Protein AF-A0A2P5KAS0-F1 (afdb_monomer_lite)

Sequence (82 aa):
MNIETLWCKEVEITPIATGETLTWFTVRAGYIFIADRGFANCNGVNHVLDRGGDVVLCLELRNLPLMSETGEPFNQLAVSVP

Organism: NCBI:txid417203

Foldseek 3Di:
DDPVPDDDDDDDDDDPVPFDELLVDDEAAAAEAEEEQSHQAPVRQCSRVVRNYHYDYNDDCVRHFDADPVRHGDDPDPPPDD

Structure (mmCIF, N/CA/C/O backbone):
data_AF-A0A2P5KAS0-F1
#
_entry.id   AF-A0A2P5KAS0-F1
#
loop_
_atom_site.group_PDB
_atom_site.id
_atom_site.type_symbol
_atom_site.label_atom_id
_atom_site.label_alt_id
_atom_site.label_comp_id
_atom_site.label_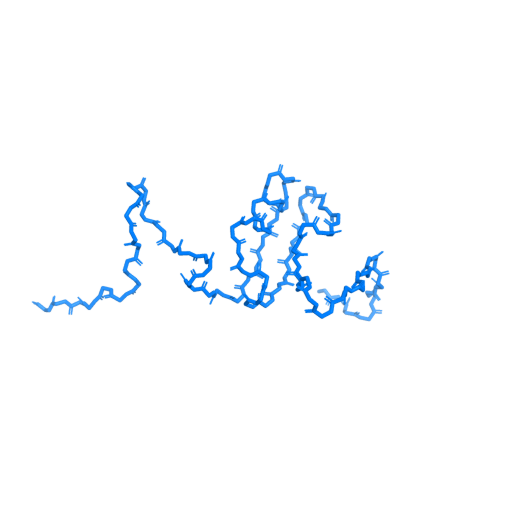asym_id
_atom_site.label_entity_id
_atom_site.label_seq_id
_atom_site.pdbx_PDB_ins_code
_atom_site.Cartn_x
_atom_site.Cartn_y
_atom_site.Cartn_z
_atom_site.occupancy
_atom_site.B_iso_or_equiv
_atom_site.auth_seq_id
_atom_site.auth_comp_id
_atom_site.auth_asym_id
_atom_site.auth_atom_id
_atom_site.pdbx_PDB_model_num
ATOM 1 N N . MET A 1 1 ? -1.042 -21.470 -3.660 1.00 71.94 1 MET A N 1
ATOM 2 C CA . MET A 1 1 ? -0.613 -20.572 -4.753 1.00 71.94 1 MET A CA 1
ATOM 3 C C . MET A 1 1 ? 0.657 -21.159 -5.351 1.00 71.94 1 MET A C 1
ATOM 5 O O . MET A 1 1 ? 1.574 -21.412 -4.583 1.00 71.94 1 MET A O 1
ATOM 9 N N . ASN A 1 2 ? 0.688 -21.465 -6.652 1.00 88.44 2 ASN A N 1
ATOM 10 C CA . ASN A 1 2 ? 1.921 -21.889 -7.324 1.00 88.44 2 ASN A CA 1
ATOM 11 C C . ASN A 1 2 ? 2.662 -20.627 -7.796 1.00 88.44 2 ASN A C 1
ATOM 13 O O . ASN A 1 2 ? 2.103 -19.846 -8.562 1.00 88.44 2 ASN A O 1
ATOM 17 N N . ILE A 1 3 ? 3.875 -20.392 -7.295 1.00 85.81 3 ILE A N 1
ATOM 18 C CA . ILE A 1 3 ? 4.641 -19.182 -7.616 1.00 85.81 3 ILE A CA 1
ATOM 19 C C . ILE A 1 3 ? 5.272 -19.242 -9.016 1.00 85.81 3 ILE A C 1
ATOM 21 O O . ILE A 1 3 ? 5.477 -18.206 -9.638 1.00 85.81 3 ILE A O 1
ATOM 25 N N . GLU A 1 4 ? 5.499 -20.443 -9.556 1.00 93.88 4 GLU A N 1
ATOM 26 C CA . GLU A 1 4 ? 6.095 -20.649 -10.886 1.00 93.88 4 GLU A CA 1
ATOM 27 C C . GLU A 1 4 ? 5.163 -20.216 -12.023 1.00 93.88 4 GLU A C 1
ATOM 29 O O . GLU A 1 4 ? 5.604 -19.973 -13.141 1.00 93.88 4 GLU A O 1
ATOM 34 N N . THR A 1 5 ? 3.863 -20.102 -11.742 1.00 93.44 5 THR A N 1
ATOM 35 C CA . THR A 1 5 ? 2.862 -19.646 -12.715 1.00 93.44 5 THR A CA 1
ATOM 36 C C . THR A 1 5 ? 2.696 -18.127 -12.740 1.00 93.44 5 THR A C 1
ATOM 38 O O . THR A 1 5 ? 1.833 -17.618 -13.457 1.00 93.44 5 THR A O 1
ATOM 41 N N . LEU A 1 6 ? 3.459 -17.389 -11.927 1.00 90.44 6 LEU A N 1
ATOM 42 C CA . LEU A 1 6 ? 3.403 -15.932 -11.918 1.00 90.44 6 LEU A CA 1
ATOM 43 C C . LEU A 1 6 ? 4.125 -15.345 -13.128 1.00 90.44 6 LEU A C 1
ATOM 45 O O . LEU A 1 6 ? 5.153 -15.840 -13.579 1.00 90.44 6 LEU A O 1
ATOM 49 N N . TRP A 1 7 ? 3.594 -14.234 -13.615 1.00 92.81 7 TRP A N 1
ATOM 50 C CA . TRP A 1 7 ? 4.203 -13.425 -14.658 1.00 92.81 7 TRP A CA 1
ATOM 51 C C . TRP A 1 7 ? 4.062 -11.951 -14.284 1.00 92.81 7 TRP A C 1
ATOM 53 O O . TRP A 1 7 ? 3.131 -11.559 -13.575 1.00 92.81 7 TRP A O 1
ATOM 63 N N . CYS A 1 8 ? 5.017 -11.136 -14.727 1.00 93.38 8 CYS A N 1
ATOM 64 C CA . CYS A 1 8 ? 4.996 -9.701 -14.470 1.00 93.38 8 CYS A CA 1
ATOM 65 C C . CYS A 1 8 ? 3.841 -9.058 -15.241 1.00 93.38 8 CYS A C 1
ATOM 67 O O . CYS A 1 8 ? 3.783 -9.157 -16.466 1.00 93.38 8 CYS A O 1
ATOM 69 N N . LYS A 1 9 ? 2.929 -8.407 -14.517 1.00 92.38 9 LYS A N 1
ATOM 70 C CA . LYS A 1 9 ? 1.763 -7.747 -15.106 1.00 92.38 9 LYS A CA 1
ATOM 71 C C . LYS A 1 9 ? 2.016 -6.277 -15.422 1.00 92.38 9 LYS A C 1
ATOM 73 O O . LYS A 1 9 ? 1.675 -5.826 -16.508 1.00 92.38 9 LYS A O 1
ATOM 78 N N . GLU A 1 10 ? 2.608 -5.565 -14.471 1.00 95.62 10 GLU A N 1
ATOM 79 C CA . GLU A 1 10 ? 2.920 -4.138 -14.532 1.00 95.62 10 GLU A CA 1
ATOM 80 C C . GLU A 1 10 ? 4.294 -3.921 -13.890 1.00 95.62 10 GLU A C 1
ATOM 82 O O . GLU A 1 10 ? 4.658 -4.620 -12.939 1.00 95.62 10 GLU A O 1
ATOM 87 N N . VAL A 1 11 ? 5.058 -2.975 -14.430 1.00 94.88 11 VAL A N 1
ATOM 88 C CA . VAL A 1 11 ? 6.348 -2.541 -13.892 1.00 94.88 11 VAL A CA 1
ATOM 89 C C . VAL A 1 11 ? 6.445 -1.034 -14.050 1.00 94.88 11 VAL A C 1
ATOM 91 O O . VAL A 1 11 ? 6.234 -0.507 -15.138 1.00 94.88 11 VAL A O 1
ATOM 94 N N . GLU A 1 12 ? 6.792 -0.362 -12.962 1.00 93.12 12 GLU A N 1
ATOM 95 C CA . GLU A 1 12 ? 6.982 1.082 -12.926 1.00 93.12 12 GLU A CA 1
ATOM 96 C C . GLU A 1 12 ? 8.451 1.370 -12.625 1.00 93.12 12 GLU A C 1
ATOM 98 O O . GLU A 1 12 ? 9.013 0.842 -11.665 1.00 93.12 12 GLU A O 1
ATOM 103 N N . ILE A 1 13 ? 9.089 2.176 -13.474 1.00 91.50 13 ILE A N 1
ATOM 104 C CA . ILE A 1 13 ? 10.486 2.591 -13.311 1.00 91.50 13 ILE A CA 1
ATOM 105 C C . ILE A 1 13 ? 10.483 4.072 -12.999 1.00 91.50 13 ILE A C 1
ATOM 107 O O . ILE A 1 13 ? 10.076 4.878 -13.839 1.00 91.50 13 ILE A O 1
ATOM 111 N N . THR A 1 14 ? 10.957 4.441 -11.812 1.00 86.31 14 THR A N 1
ATOM 112 C CA . THR A 1 14 ? 10.837 5.821 -11.347 1.00 86.31 14 THR A CA 1
ATOM 113 C C . THR A 1 14 ? 12.177 6.479 -11.064 1.00 86.31 14 THR A C 1
ATOM 115 O O . THR A 1 14 ? 13.155 5.813 -10.711 1.00 86.31 14 THR A O 1
ATOM 118 N N . PRO A 1 15 ? 12.273 7.807 -11.258 1.00 86.31 15 PRO A N 1
ATOM 119 C CA . PRO A 1 15 ? 13.466 8.543 -10.883 1.00 86.31 15 PRO A CA 1
ATOM 120 C C . PRO A 1 15 ? 13.682 8.508 -9.367 1.00 86.31 15 PRO A C 1
ATOM 122 O O . PRO A 1 15 ? 12.735 8.592 -8.587 1.00 86.31 15 PRO A O 1
ATOM 125 N N . ILE A 1 16 ? 14.950 8.532 -8.950 1.00 84.44 16 ILE A N 1
ATOM 126 C CA . ILE A 1 16 ? 15.355 8.538 -7.531 1.00 84.44 16 ILE A CA 1
ATOM 127 C C . ILE A 1 16 ? 14.668 9.665 -6.734 1.00 84.44 16 ILE A C 1
ATOM 129 O O . ILE A 1 16 ? 14.403 9.519 -5.546 1.00 84.44 16 ILE A O 1
ATOM 133 N N . ALA A 1 17 ? 14.359 10.790 -7.384 1.00 86.44 17 ALA A N 1
ATOM 134 C CA . ALA A 1 17 ? 13.772 11.960 -6.738 1.00 86.44 17 ALA A CA 1
ATOM 135 C C . ALA A 1 17 ? 12.291 11.804 -6.340 1.00 86.44 17 ALA A C 1
ATOM 137 O O . ALA A 1 17 ? 11.813 12.586 -5.523 1.00 86.44 17 ALA A O 1
ATOM 138 N N . THR A 1 18 ? 11.548 10.867 -6.938 1.00 81.94 18 THR A N 1
ATOM 139 C CA . THR A 1 18 ? 10.077 10.802 -6.818 1.00 81.94 18 THR A CA 1
ATOM 140 C C . THR A 1 18 ? 9.587 9.705 -5.871 1.00 81.94 18 THR A C 1
ATOM 142 O O . THR A 1 18 ? 8.456 9.784 -5.399 1.00 81.94 18 THR A O 1
ATOM 145 N N . GLY A 1 19 ? 10.440 8.728 -5.546 1.00 84.00 19 GLY A N 1
ATOM 146 C CA . GLY A 1 19 ? 10.094 7.597 -4.683 1.00 84.00 19 GLY A CA 1
ATOM 147 C C . GLY A 1 19 ? 9.213 6.555 -5.377 1.00 84.00 19 GLY A C 1
ATOM 148 O O . GLY A 1 19 ? 9.116 6.522 -6.604 1.00 84.00 19 GLY A O 1
ATOM 149 N N . GLU A 1 20 ? 8.588 5.692 -4.580 1.00 90.50 20 GLU A N 1
ATOM 150 C CA . GLU A 1 20 ? 7.699 4.616 -5.030 1.00 90.50 20 GLU A CA 1
ATOM 151 C C . GLU A 1 20 ? 6.320 4.766 -4.375 1.00 90.50 20 GLU A C 1
ATOM 153 O O . GLU A 1 20 ? 6.197 5.292 -3.267 1.00 90.50 20 GLU A O 1
ATOM 158 N N . THR A 1 21 ? 5.256 4.342 -5.061 1.00 92.69 21 THR A N 1
ATOM 159 C CA . THR A 1 21 ? 3.884 4.474 -4.549 1.00 92.69 21 THR A CA 1
ATOM 160 C C . THR A 1 21 ? 2.936 3.447 -5.164 1.00 92.69 21 THR A C 1
ATOM 162 O O . THR A 1 21 ? 3.061 3.084 -6.333 1.00 92.69 21 THR A O 1
ATOM 165 N N . LEU A 1 22 ? 1.932 3.017 -4.389 1.00 95.62 22 LEU A N 1
ATOM 166 C CA . LEU A 1 22 ? 0.869 2.123 -4.867 1.00 95.62 22 LEU A CA 1
ATOM 167 C C . LEU A 1 22 ? -0.022 2.791 -5.925 1.00 95.62 22 LEU A C 1
ATOM 169 O O . LEU A 1 22 ? -0.670 2.103 -6.707 1.00 95.62 22 LEU A O 1
ATOM 173 N N . THR A 1 23 ? -0.037 4.127 -5.977 1.00 96.06 23 THR A N 1
ATOM 174 C CA . THR A 1 23 ? -0.909 4.897 -6.877 1.00 96.06 23 THR A CA 1
ATOM 175 C C . THR A 1 23 ? -0.608 4.700 -8.360 1.00 96.06 23 THR A C 1
ATOM 177 O O . THR A 1 23 ? -1.440 5.047 -9.194 1.00 96.06 23 THR A O 1
ATOM 180 N N . TRP A 1 24 ? 0.575 4.187 -8.704 1.00 95.25 24 TRP A N 1
ATOM 181 C CA . TRP A 1 24 ? 0.955 3.942 -10.098 1.00 95.25 24 TRP A CA 1
ATOM 182 C C . TRP A 1 24 ? 0.463 2.603 -10.638 1.00 95.25 24 TRP A C 1
ATOM 184 O O . TRP A 1 24 ? 0.390 2.432 -11.847 1.00 95.25 24 TRP A O 1
ATOM 194 N N . PHE A 1 25 ? 0.061 1.684 -9.764 1.00 96.50 25 PHE A N 1
ATOM 195 C CA . PHE A 1 25 ? -0.391 0.364 -10.176 1.00 96.50 25 PHE A CA 1
ATOM 196 C C . PHE A 1 25 ? -1.906 0.320 -10.374 1.00 96.50 25 PHE A C 1
ATOM 198 O O . PHE A 1 25 ? -2.687 0.952 -9.647 1.00 96.50 25 PHE A O 1
ATOM 205 N N . THR A 1 26 ? -2.335 -0.485 -11.342 1.00 97.31 26 THR A N 1
ATOM 206 C CA . THR A 1 26 ? -3.749 -0.730 -11.614 1.00 97.31 26 THR A CA 1
ATOM 207 C C . THR A 1 26 ? -4.365 -1.587 -10.517 1.00 97.31 26 THR A C 1
ATOM 209 O O . THR A 1 26 ? -3.953 -2.721 -10.268 1.00 97.31 26 THR A O 1
ATOM 212 N N . VAL A 1 27 ? -5.442 -1.084 -9.916 1.00 97.50 27 VAL A N 1
ATOM 213 C CA . VAL A 1 27 ? -6.215 -1.813 -8.907 1.00 97.50 27 VAL A CA 1
ATOM 214 C C . VAL A 1 27 ? -7.511 -2.317 -9.528 1.00 97.50 27 VAL A C 1
ATOM 216 O O . VAL A 1 27 ? -8.193 -1.599 -10.261 1.00 97.50 27 VAL A O 1
ATOM 219 N N . ARG A 1 28 ? -7.855 -3.566 -9.224 1.00 96.12 28 ARG A N 1
ATOM 220 C CA . ARG A 1 28 ? -9.150 -4.168 -9.543 1.00 96.12 28 ARG A CA 1
ATOM 221 C C . ARG A 1 28 ? -9.783 -4.694 -8.267 1.00 96.12 28 ARG A C 1
ATOM 223 O O . ARG A 1 28 ? -9.070 -5.148 -7.376 1.00 96.12 28 ARG A O 1
ATOM 230 N N . ALA A 1 29 ? -11.111 -4.686 -8.228 1.00 97.38 29 ALA A N 1
ATOM 231 C CA . ALA A 1 29 ? -11.852 -5.242 -7.108 1.00 97.38 29 ALA A CA 1
ATOM 232 C C . ALA A 1 29 ? -11.418 -6.692 -6.821 1.00 97.38 29 ALA A C 1
ATOM 234 O O . ALA A 1 29 ? -11.310 -7.505 -7.745 1.00 97.38 29 ALA A O 1
ATOM 235 N N . GLY A 1 30 ? -11.146 -6.994 -5.551 1.00 96.12 30 GLY A N 1
ATOM 236 C CA . GLY A 1 30 ? -10.666 -8.299 -5.088 1.00 96.12 30 GLY A CA 1
ATOM 237 C C . GLY A 1 30 ? -9.169 -8.563 -5.291 1.00 96.12 30 GLY A C 1
ATOM 238 O O . GLY A 1 30 ? -8.711 -9.672 -5.019 1.00 96.12 30 GLY A O 1
ATOM 239 N N . TYR A 1 31 ? -8.389 -7.594 -5.781 1.00 95.50 31 TYR A N 1
ATOM 240 C CA . TYR A 1 31 ? -6.928 -7.704 -5.763 1.00 95.50 31 TYR A CA 1
ATOM 241 C C . TYR A 1 31 ? -6.386 -7.483 -4.356 1.00 95.50 31 TYR A C 1
ATOM 243 O O . TYR A 1 31 ? -6.873 -6.619 -3.638 1.00 95.50 31 TYR A O 1
ATOM 251 N N . ILE A 1 32 ? -5.321 -8.207 -4.013 1.00 95.81 32 ILE A N 1
ATOM 252 C CA . ILE A 1 32 ? -4.582 -8.022 -2.764 1.00 95.81 32 ILE A CA 1
ATOM 253 C C . ILE A 1 32 ? -3.186 -7.512 -3.112 1.00 95.81 32 ILE A C 1
ATOM 255 O O . ILE A 1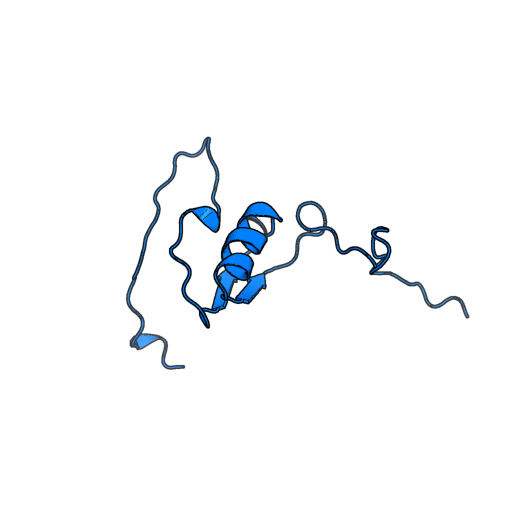 32 ? -2.421 -8.196 -3.793 1.00 95.81 32 ILE A O 1
ATOM 259 N N . PHE A 1 33 ? -2.860 -6.314 -2.639 1.00 96.12 33 PHE A N 1
ATOM 260 C CA . PHE A 1 33 ? -1.541 -5.709 -2.777 1.00 96.12 33 PHE A CA 1
ATOM 261 C C . PHE A 1 33 ? -0.687 -6.065 -1.567 1.00 96.12 33 PHE A C 1
ATOM 263 O O . PHE A 1 33 ? -1.063 -5.772 -0.436 1.00 96.12 33 PHE A O 1
ATOM 270 N N . ILE A 1 34 ? 0.472 -6.676 -1.803 1.00 95.69 34 ILE A N 1
ATOM 271 C CA . ILE A 1 34 ? 1.447 -6.999 -0.758 1.00 95.69 34 ILE A CA 1
ATOM 272 C C . ILE A 1 34 ? 2.669 -6.116 -0.986 1.00 95.69 34 ILE A C 1
ATOM 274 O O . ILE A 1 34 ? 3.280 -6.201 -2.050 1.00 95.69 34 ILE A O 1
ATOM 278 N N . ALA A 1 35 ? 3.012 -5.265 -0.020 1.00 94.50 35 ALA A N 1
ATOM 279 C CA . ALA A 1 35 ? 4.127 -4.330 -0.162 1.00 94.50 35 ALA A CA 1
ATOM 280 C C . ALA A 1 35 ? 4.838 -4.045 1.169 1.00 94.50 35 ALA A C 1
ATOM 282 O O . ALA A 1 35 ? 4.326 -4.326 2.257 1.00 94.50 35 ALA A O 1
ATOM 283 N N . ASP A 1 36 ? 6.052 -3.504 1.079 1.00 93.75 36 ASP A N 1
ATOM 284 C CA . ASP A 1 36 ? 6.859 -3.154 2.246 1.00 93.75 36 ASP A CA 1
ATOM 285 C C . ASP A 1 36 ? 6.502 -1.773 2.842 1.00 93.75 36 ASP A C 1
ATOM 287 O O . ASP A 1 36 ? 5.551 -1.104 2.429 1.00 93.75 36 ASP A O 1
ATOM 291 N N . ARG A 1 37 ? 7.275 -1.351 3.852 1.00 91.00 37 ARG A N 1
ATOM 292 C CA . ARG A 1 37 ? 7.059 -0.106 4.606 1.00 91.00 37 ARG A CA 1
ATOM 293 C C . ARG A 1 37 ? 7.148 1.176 3.770 1.00 91.00 37 ARG A C 1
ATOM 295 O O . ARG A 1 37 ? 6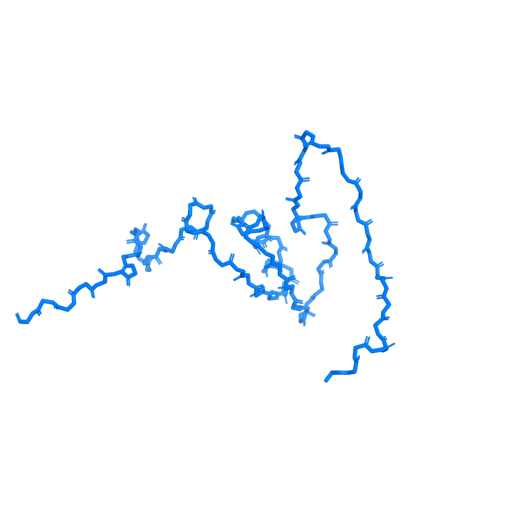.494 2.153 4.116 1.00 91.00 37 ARG A O 1
ATOM 302 N N . GLY A 1 38 ? 7.908 1.189 2.673 1.00 90.31 38 GLY A N 1
ATOM 303 C CA . GLY A 1 38 ? 8.017 2.346 1.778 1.00 90.31 38 GLY A CA 1
ATOM 304 C C . GLY A 1 38 ? 6.689 2.686 1.098 1.00 90.31 38 GLY A C 1
ATOM 305 O O . GLY A 1 38 ? 6.402 3.851 0.829 1.00 90.31 38 GLY A O 1
ATOM 306 N N . PHE A 1 39 ? 5.829 1.682 0.925 1.00 93.00 39 PHE A N 1
ATOM 307 C CA . PHE A 1 39 ? 4.490 1.826 0.358 1.00 93.00 39 PHE A CA 1
ATOM 308 C C . PHE A 1 39 ? 3.406 2.099 1.412 1.00 93.00 39 PHE A C 1
ATOM 310 O O . PHE A 1 39 ? 2.259 2.376 1.054 1.00 93.00 39 PHE A O 1
ATOM 317 N N . ALA A 1 40 ? 3.745 2.048 2.704 1.00 92.38 40 ALA A N 1
ATOM 318 C CA . ALA A 1 40 ? 2.802 2.212 3.806 1.00 92.38 40 ALA A CA 1
ATOM 319 C C . ALA A 1 40 ? 2.475 3.689 4.075 1.00 92.38 40 ALA A C 1
ATOM 321 O O . ALA A 1 40 ? 2.862 4.257 5.092 1.00 92.38 40 ALA A O 1
ATOM 322 N N . ASN A 1 41 ? 1.745 4.319 3.154 1.00 91.62 41 ASN A N 1
ATOM 323 C CA . ASN A 1 41 ? 1.233 5.680 3.304 1.00 91.62 41 ASN A CA 1
ATOM 324 C C . ASN A 1 41 ? -0.258 5.766 2.942 1.00 91.62 41 ASN A C 1
ATOM 326 O O . ASN A 1 41 ? -0.756 4.984 2.129 1.00 91.62 41 ASN A O 1
ATOM 330 N N . CYS A 1 42 ? -0.966 6.739 3.525 1.00 91.56 42 CYS A N 1
ATOM 331 C CA . CYS A 1 42 ? -2.416 6.881 3.349 1.00 91.56 42 CYS A CA 1
ATOM 332 C C . CYS A 1 42 ? -2.839 7.011 1.881 1.00 91.56 42 CYS A C 1
ATOM 334 O O . CYS A 1 42 ? -3.847 6.436 1.489 1.00 91.56 42 CYS A O 1
ATOM 336 N N . ASN A 1 43 ? -2.083 7.746 1.059 1.00 93.75 43 ASN A N 1
ATOM 337 C CA . ASN A 1 43 ? -2.453 7.978 -0.339 1.00 93.75 43 ASN A CA 1
ATOM 338 C C . ASN A 1 43 ? -2.435 6.673 -1.152 1.00 93.75 43 ASN A C 1
ATOM 340 O O . ASN A 1 43 ? -3.383 6.366 -1.871 1.00 93.75 43 ASN A O 1
ATOM 344 N N . GLY A 1 44 ? -1.377 5.876 -0.991 1.00 95.06 44 GLY A N 1
ATOM 345 C CA . GLY A 1 44 ? -1.258 4.570 -1.630 1.00 95.06 44 GLY A CA 1
ATOM 346 C C . GLY A 1 44 ? -2.315 3.580 -1.142 1.00 95.06 44 GLY A C 1
ATOM 347 O O . GLY A 1 44 ? -2.930 2.898 -1.958 1.00 95.06 44 GLY A O 1
ATOM 348 N N . VAL A 1 45 ? -2.563 3.532 0.170 1.00 95.06 45 VAL A N 1
ATOM 349 C CA . VAL A 1 45 ? -3.592 2.661 0.761 1.00 95.06 45 VAL A CA 1
ATOM 350 C C . VAL A 1 45 ? -4.981 3.027 0.245 1.00 95.06 45 VAL A C 1
ATOM 352 O O . VAL A 1 45 ? -5.681 2.159 -0.273 1.00 95.06 45 VAL A O 1
ATOM 355 N N . ASN A 1 46 ? -5.358 4.306 0.309 1.00 96.12 46 ASN A N 1
ATOM 356 C CA . ASN A 1 46 ? -6.664 4.770 -0.159 1.00 96.12 46 ASN A CA 1
ATOM 357 C C . ASN A 1 46 ? -6.852 4.492 -1.650 1.00 96.12 46 ASN A C 1
ATOM 359 O O . ASN A 1 46 ? -7.902 4.008 -2.049 1.00 96.12 46 ASN A O 1
ATOM 363 N N . HIS A 1 47 ? -5.816 4.686 -2.476 1.00 97.69 47 HIS A N 1
ATOM 364 C CA . HIS A 1 47 ? -5.889 4.349 -3.901 1.00 97.69 47 HIS A CA 1
ATOM 365 C C . HIS A 1 47 ? -6.316 2.899 -4.154 1.00 97.69 47 HIS A C 1
ATOM 367 O O . HIS A 1 47 ? -7.096 2.660 -5.082 1.00 97.69 47 HIS A O 1
ATOM 373 N N . VAL A 1 48 ? -5.829 1.957 -3.338 1.00 97.88 48 VAL A N 1
ATOM 374 C CA . VAL A 1 48 ? -6.191 0.537 -3.424 1.00 97.88 48 VAL A CA 1
ATOM 375 C C . VAL A 1 48 ? -7.599 0.285 -2.883 1.00 97.88 48 VAL A C 1
ATOM 377 O O . VAL A 1 48 ? -8.423 -0.298 -3.594 1.00 97.88 48 VAL A O 1
AT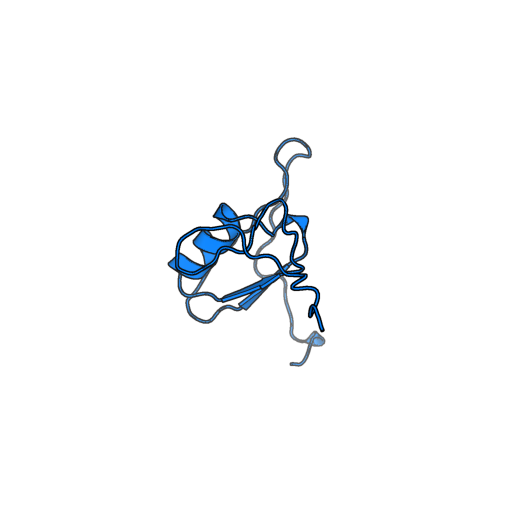OM 380 N N . LEU A 1 49 ? -7.893 0.761 -1.671 1.00 97.38 49 LEU A N 1
ATOM 381 C CA . LEU A 1 49 ? -9.180 0.526 -1.007 1.00 97.38 49 LEU A CA 1
ATOM 382 C C . LEU A 1 49 ? -10.355 1.148 -1.779 1.00 97.38 49 LEU A C 1
ATOM 384 O O . LEU A 1 49 ? -11.355 0.475 -2.024 1.00 97.38 49 LEU A O 1
ATOM 388 N N . ASP A 1 50 ? -10.208 2.384 -2.266 1.00 97.88 50 ASP A N 1
ATOM 389 C CA . ASP A 1 50 ? -11.242 3.103 -3.028 1.00 97.88 50 ASP A CA 1
ATOM 390 C C . ASP A 1 50 ? -11.594 2.405 -4.355 1.00 97.88 50 ASP A C 1
ATOM 392 O O . ASP A 1 50 ? -12.647 2.650 -4.945 1.00 97.88 50 ASP A O 1
ATOM 396 N N . ARG A 1 51 ? -10.716 1.519 -4.844 1.00 98.19 51 ARG A N 1
ATOM 397 C CA . ARG A 1 51 ? -10.910 0.712 -6.063 1.00 98.19 51 ARG A CA 1
ATOM 398 C C . ARG A 1 51 ? -11.336 -0.731 -5.766 1.00 98.19 51 ARG A C 1
ATOM 400 O O . ARG A 1 51 ? -11.403 -1.550 -6.685 1.00 98.19 51 ARG A O 1
ATOM 407 N N . GLY A 1 52 ? -11.649 -1.039 -4.506 1.00 97.81 52 GLY A N 1
ATOM 408 C CA . GLY A 1 52 ? -12.137 -2.341 -4.051 1.00 97.81 52 GLY A CA 1
ATOM 409 C C . GLY A 1 52 ? -11.060 -3.420 -3.933 1.00 97.81 52 GLY A C 1
ATOM 410 O O . GLY A 1 52 ? -11.398 -4.605 -3.925 1.00 97.81 52 GLY A O 1
ATOM 411 N N . GLY A 1 53 ? -9.783 -3.037 -3.924 1.00 97.88 53 GLY A N 1
ATOM 412 C CA . GLY A 1 53 ? -8.695 -3.937 -3.555 1.00 97.88 53 GLY A CA 1
ATOM 413 C C . GLY A 1 53 ? -8.440 -3.911 -2.049 1.00 97.88 53 GLY A C 1
ATOM 414 O O . GLY A 1 53 ? -8.920 -3.028 -1.346 1.00 97.88 53 GLY A O 1
ATOM 415 N N . ASP A 1 54 ? -7.616 -4.840 -1.584 1.00 97.88 54 ASP A N 1
ATOM 416 C CA . ASP A 1 54 ? -7.136 -4.930 -0.209 1.00 97.88 54 ASP A CA 1
ATOM 417 C C . ASP A 1 54 ? -5.610 -4.791 -0.162 1.00 97.88 54 ASP A C 1
ATOM 419 O O . ASP A 1 54 ? -4.911 -5.008 -1.159 1.00 97.88 54 ASP A O 1
ATOM 423 N N . VAL A 1 55 ? -5.072 -4.454 1.011 1.00 95.94 55 VAL A N 1
ATOM 424 C CA . VAL A 1 55 ? -3.628 -4.288 1.225 1.00 95.94 55 VAL A CA 1
ATOM 425 C C . VAL A 1 55 ? -3.121 -5.155 2.376 1.00 95.94 55 VAL A C 1
ATOM 427 O O . VAL A 1 55 ? -3.763 -5.289 3.415 1.00 95.94 55 VAL A O 1
ATOM 430 N N . VAL A 1 56 ? -1.921 -5.704 2.206 1.00 95.88 56 VAL A N 1
ATOM 431 C CA . VAL A 1 56 ? -1.121 -6.351 3.248 1.00 95.88 56 VAL A CA 1
ATOM 432 C C . VAL A 1 56 ? 0.233 -5.660 3.260 1.00 95.88 56 VAL A C 1
ATOM 434 O O . VAL A 1 56 ? 1.045 -5.839 2.353 1.00 95.88 56 VAL A O 1
ATOM 437 N N . LEU A 1 57 ? 0.462 -4.831 4.275 1.00 93.31 57 LEU A N 1
ATOM 438 C CA . LEU A 1 57 ? 1.626 -3.954 4.339 1.00 93.31 57 LEU A CA 1
ATOM 439 C C . LEU A 1 57 ? 2.477 -4.253 5.565 1.00 93.31 57 LEU A C 1
ATOM 441 O O . LEU A 1 57 ? 1.958 -4.486 6.660 1.00 93.31 57 LEU A O 1
ATOM 445 N N . CYS A 1 58 ? 3.793 -4.155 5.403 1.00 90.75 58 CYS A N 1
ATOM 446 C CA . CYS A 1 58 ? 4.686 -3.994 6.546 1.00 90.75 58 CYS A CA 1
ATOM 447 C C . CYS A 1 58 ? 4.446 -2.606 7.157 1.00 90.75 58 CYS A C 1
ATOM 449 O O . CYS A 1 58 ? 4.877 -1.597 6.603 1.00 90.75 58 CYS A O 1
ATOM 451 N N . LEU A 1 59 ? 3.730 -2.558 8.281 1.00 81.06 59 LEU A N 1
ATOM 452 C CA . LEU A 1 59 ? 3.265 -1.309 8.878 1.00 81.06 59 LEU A CA 1
ATOM 453 C C . LEU A 1 59 ? 4.431 -0.407 9.326 1.00 81.06 59 LEU A C 1
ATOM 455 O O . LEU A 1 59 ? 5.299 -0.829 10.092 1.00 81.06 59 LEU A O 1
ATOM 459 N N . GLU A 1 60 ? 4.396 0.863 8.919 1.00 81.75 60 GLU A N 1
ATOM 460 C CA . GLU A 1 60 ? 5.215 1.937 9.481 1.00 81.75 60 GLU A CA 1
ATOM 461 C C . GLU A 1 60 ? 4.306 3.050 10.016 1.00 81.75 60 GLU A C 1
ATOM 463 O O . GLU A 1 60 ? 3.747 3.853 9.269 1.00 81.75 60 GLU A O 1
ATOM 468 N N . LEU A 1 61 ? 4.189 3.123 11.343 1.00 81.25 61 LEU A N 1
ATOM 469 C CA . LEU A 1 61 ? 3.252 4.020 12.029 1.00 81.25 61 LEU A CA 1
ATOM 470 C C . LEU A 1 61 ? 3.513 5.519 11.828 1.00 81.25 61 LEU A C 1
ATOM 472 O O . LEU A 1 61 ? 2.659 6.330 12.168 1.00 81.25 61 LEU A O 1
ATOM 476 N N . ARG A 1 62 ? 4.679 5.904 11.297 1.00 81.62 62 ARG A N 1
ATOM 477 C CA . ARG A 1 62 ? 4.980 7.310 10.986 1.00 81.62 62 ARG A CA 1
ATOM 478 C C . ARG A 1 62 ? 4.171 7.820 9.795 1.00 81.62 62 ARG A C 1
ATOM 480 O O . ARG A 1 62 ? 3.730 8.962 9.815 1.00 81.62 62 ARG A O 1
ATOM 487 N N . ASN A 1 63 ? 3.980 6.970 8.787 1.00 83.44 63 ASN A N 1
ATOM 488 C CA . ASN A 1 63 ? 3.343 7.334 7.519 1.00 83.44 63 ASN A CA 1
ATOM 489 C C . ASN A 1 63 ? 1.901 6.820 7.414 1.00 83.44 63 ASN A C 1
ATOM 491 O O . ASN A 1 63 ? 1.111 7.357 6.636 1.00 83.44 63 ASN A O 1
ATOM 495 N N . LEU A 1 64 ? 1.560 5.801 8.208 1.00 86.94 64 LEU A N 1
ATOM 496 C CA . LEU A 1 64 ? 0.215 5.253 8.331 1.00 86.94 64 LEU A CA 1
ATOM 497 C C . LEU A 1 64 ? -0.130 5.083 9.822 1.00 86.94 64 LEU A C 1
ATOM 499 O O . LEU A 1 64 ? -0.081 3.966 10.348 1.00 86.94 64 LEU A O 1
ATOM 503 N N . PRO A 1 65 ? -0.401 6.190 10.539 1.00 86.19 65 PRO A N 1
ATOM 504 C CA . PRO A 1 65 ? -0.748 6.133 11.951 1.00 86.19 65 PRO A CA 1
ATOM 505 C C . PRO A 1 65 ? -2.071 5.390 12.137 1.00 86.19 65 PRO A C 1
ATOM 507 O O . PRO A 1 65 ? -3.054 5.648 11.441 1.00 86.19 65 PRO A O 1
ATOM 510 N N . LEU A 1 66 ? -2.101 4.481 13.107 1.00 86.38 66 LEU A N 1
ATOM 511 C CA . LEU A 1 66 ? -3.356 3.904 13.562 1.00 86.38 66 LEU A CA 1
ATOM 512 C C . LEU A 1 66 ? -4.101 4.958 14.375 1.00 86.38 66 LEU A C 1
ATOM 514 O O . LEU A 1 66 ? -3.513 5.588 15.254 1.00 86.38 66 LEU A O 1
ATOM 518 N N . MET A 1 67 ? -5.386 5.120 14.090 1.00 88.31 67 MET A N 1
ATOM 519 C CA . MET A 1 67 ? -6.274 6.020 14.816 1.00 88.31 67 MET A CA 1
ATOM 520 C C . MET A 1 67 ? -7.394 5.210 15.467 1.00 88.31 67 MET A C 1
ATOM 522 O O . MET A 1 67 ? -7.800 4.169 14.948 1.00 88.31 67 MET A O 1
ATOM 526 N N . SER A 1 68 ? -7.889 5.678 16.608 1.00 88.81 68 SER A N 1
ATOM 527 C CA . SER A 1 68 ? -9.144 5.212 17.185 1.00 88.81 68 SER A CA 1
ATOM 528 C C . SER A 1 68 ? -10.323 5.611 16.293 1.00 88.81 68 SER A C 1
ATOM 530 O O . SER A 1 68 ? -10.213 6.480 15.426 1.00 88.81 68 SER A O 1
ATOM 532 N N . GLU A 1 69 ? -11.497 5.047 16.572 1.00 88.50 69 GLU A N 1
ATOM 533 C CA . GLU A 1 69 ? -12.752 5.450 15.920 1.00 88.50 69 GLU A CA 1
ATOM 534 C C . GLU A 1 69 ? -13.095 6.936 16.141 1.00 88.50 69 GLU A C 1
ATOM 536 O O . GLU A 1 69 ? -13.833 7.527 15.357 1.00 88.50 69 GLU A O 1
ATOM 541 N N . THR A 1 70 ? -12.539 7.560 17.185 1.00 91.38 70 THR A N 1
ATOM 542 C CA . THR A 1 70 ? -12.726 8.984 17.497 1.00 91.38 70 THR A CA 1
ATOM 543 C C . THR A 1 70 ? -11.672 9.890 16.854 1.00 91.38 70 THR A C 1
ATOM 545 O O . THR A 1 70 ? -11.721 11.098 17.060 1.00 91.38 70 THR A O 1
ATOM 548 N N . GLY A 1 71 ? -10.726 9.331 16.090 1.00 88.56 71 GLY A N 1
ATOM 549 C CA . GLY A 1 71 ? -9.665 10.080 15.408 1.00 88.56 71 GLY A CA 1
ATOM 550 C C . GLY A 1 71 ? -8.423 10.373 16.256 1.00 88.56 71 GLY A C 1
ATOM 551 O O . GLY A 1 71 ? -7.550 11.113 15.809 1.00 88.56 71 GLY A O 1
ATOM 552 N N . GLU A 1 72 ? -8.317 9.791 17.451 1.00 89.06 72 GLU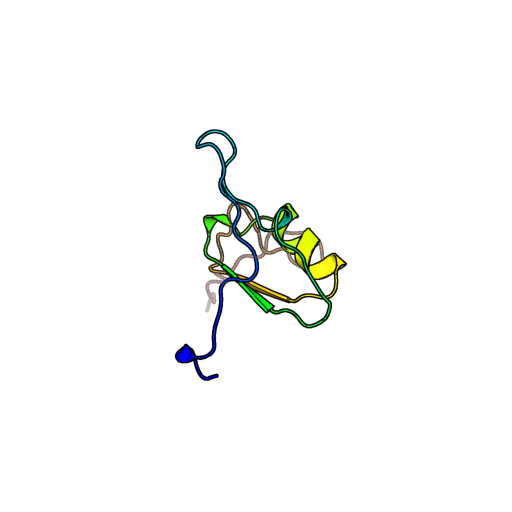 A N 1
ATOM 553 C CA . GLU A 1 72 ? -7.142 9.939 18.316 1.00 89.06 72 GLU A CA 1
ATOM 554 C C . GLU A 1 72 ? -6.064 8.907 17.952 1.00 89.06 72 GLU A C 1
ATOM 556 O O . GLU A 1 72 ? -6.413 7.776 17.606 1.00 89.06 72 GLU A O 1
ATOM 561 N N . PRO A 1 73 ? -4.758 9.218 18.067 1.00 87.12 73 PRO A N 1
ATOM 562 C CA . PRO A 1 73 ? -3.701 8.238 17.835 1.00 87.12 73 PRO A CA 1
ATOM 563 C C . PRO A 1 73 ? -3.881 6.973 18.682 1.00 87.12 73 PRO A C 1
ATOM 565 O O . PRO A 1 73 ? -3.979 7.022 19.910 1.00 87.12 73 PRO A O 1
ATOM 568 N N . PHE A 1 74 ? -3.892 5.816 18.025 1.00 84.94 74 PHE A N 1
ATOM 569 C CA . PHE A 1 74 ? -4.015 4.529 18.692 1.00 84.94 74 PHE A CA 1
ATOM 570 C C . PHE A 1 74 ? -2.685 4.150 19.348 1.00 84.94 74 PHE A C 1
ATOM 572 O O . PHE A 1 74 ? -1.682 3.894 18.675 1.00 84.94 74 PHE A O 1
ATOM 579 N N . ASN A 1 75 ? -2.673 4.079 20.680 1.00 77.56 75 ASN A N 1
ATOM 580 C CA . ASN A 1 75 ? -1.508 3.617 21.420 1.00 77.56 75 ASN A CA 1
ATOM 581 C C . ASN A 1 75 ? -1.425 2.081 21.381 1.00 77.56 75 ASN A C 1
ATOM 583 O O . ASN A 1 75 ? -2.134 1.392 22.111 1.00 77.56 75 AS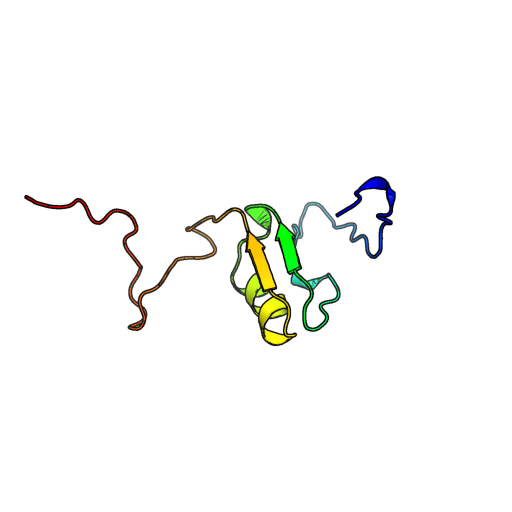N A O 1
ATOM 587 N N . GLN A 1 76 ? -0.526 1.549 20.548 1.00 69.25 76 GLN A N 1
ATOM 588 C CA . GLN A 1 76 ? -0.277 0.105 20.443 1.00 69.25 76 GLN A CA 1
ATOM 589 C C . GLN A 1 76 ? 0.272 -0.521 21.734 1.00 69.25 76 GLN A C 1
ATOM 591 O O . GLN A 1 76 ? 0.117 -1.721 21.946 1.00 69.25 76 GLN A O 1
ATOM 596 N N . LEU A 1 77 ? 0.908 0.276 22.596 1.00 68.44 77 LEU A N 1
ATOM 597 C CA . LEU A 1 77 ? 1.453 -0.152 23.879 1.00 68.44 77 LEU A CA 1
ATOM 598 C C . LEU A 1 77 ? 0.531 0.336 24.995 1.00 68.44 77 LEU A C 1
ATOM 600 O O . LEU A 1 77 ? 0.891 1.201 25.796 1.00 68.44 77 LEU A O 1
ATOM 604 N N . ALA A 1 78 ? -0.670 -0.233 25.075 1.00 58.34 78 ALA A N 1
ATOM 605 C CA . ALA A 1 78 ? -1.348 -0.271 26.359 1.00 58.34 78 ALA A CA 1
ATOM 606 C C . ALA A 1 78 ? -0.490 -1.148 27.282 1.00 58.34 78 ALA A C 1
ATOM 608 O O . ALA A 1 78 ? -0.594 -2.373 27.275 1.00 58.34 78 ALA A O 1
ATOM 609 N N . VAL A 1 79 ? 0.420 -0.529 28.039 1.00 51.06 79 VAL A N 1
ATOM 610 C CA . VAL A 1 79 ? 0.996 -1.177 29.214 1.00 51.06 79 VAL A CA 1
ATOM 611 C C . VAL A 1 79 ? -0.197 -1.532 30.087 1.00 51.06 79 VAL A C 1
ATOM 613 O O . VAL A 1 79 ? -0.899 -0.644 30.566 1.00 51.06 79 VAL A O 1
ATOM 616 N N . SER A 1 80 ? -0.467 -2.825 30.242 1.00 51.00 80 SER A N 1
ATOM 617 C CA . SER A 1 80 ? -1.371 -3.320 31.270 1.00 51.00 80 SER A CA 1
ATOM 618 C C . SER A 1 80 ? -0.820 -2.845 32.612 1.00 51.00 80 SER A C 1
ATOM 620 O O . SER A 1 80 ? 0.176 -3.384 33.098 1.00 51.00 80 SER A O 1
ATOM 622 N N . VAL A 1 81 ? -1.402 -1.780 33.159 1.00 49.38 81 VAL A N 1
ATOM 623 C CA . VAL A 1 81 ? -1.143 -1.365 34.535 1.00 49.38 81 VAL A CA 1
ATOM 624 C C . VAL A 1 81 ? -1.859 -2.389 35.426 1.00 49.38 81 VAL A C 1
ATOM 626 O O . VAL A 1 81 ? -3.041 -2.637 35.174 1.00 49.38 81 VAL A O 1
ATOM 629 N N . PRO A 1 82 ? -1.159 -3.044 36.371 1.00 47.28 82 PRO A N 1
ATOM 630 C CA . PRO A 1 82 ? -1.779 -3.979 37.307 1.00 47.28 82 PRO A CA 1
ATOM 631 C C . PRO A 1 82 ? -2.804 -3.307 38.227 1.00 47.28 82 PRO A C 1
ATOM 633 O O . PRO A 1 82 ? -2.663 -2.090 38.493 1.00 47.28 82 PRO A O 1
#

pLDDT: mean 88.36, std 11.4, range [47.28, 98.19]

Secondary structure (DSSP, 8-state):
--GGG----------TTT---GGGS---TT-EEEE-GGG-SHHHHHHHHTTT-EEEE---TTTS--B-TTS-B--S------

Radius of gyration: 16.04 Å; chains: 1; bounding box: 28×34×52 Å